Protein AF-A0A2H0ADN8-F1 (afdb_monomer)

Solvent-accessible surface area (backbone atoms only — not comparable to full-atom values): 6603 Å² total; per-residue (Å²): 113,69,74,58,54,54,52,49,52,52,52,46,52,52,47,48,56,50,44,48,58,49,56,77,67,50,58,94,84,40,89,57,51,55,58,45,34,45,51,48,12,53,48,26,43,78,70,64,42,49,71,57,14,41,59,24,14,53,57,21,32,73,34,91,97,30,36,68,64,9,46,53,47,38,25,48,52,26,48,77,69,67,34,47,67,62,20,43,55,47,43,52,50,54,63,71,37,84,88,53,55,73,84,54,40,60,58,42,52,54,52,50,53,54,45,57,60,59,66,69,57,131

Secondary structure (DSSP, 8-state):
-HHHHHHHHHHHHHHHHHHHHHHTTS-TT-TTHHHHHHHHHHHHHHHT-HHHHHHHHHHHHTSTTTHHHHHHHHHHHHHHTT-HHHHHHHHHHHHH-TTS-HHHHHHHHHHHHHHHHHHT--

pLDDT: mean 91.67, std 8.77, range [51.03, 98.56]

Structure (mmCIF, N/CA/C/O backbone):
data_AF-A0A2H0ADN8-F1
#
_entry.id   AF-A0A2H0ADN8-F1
#
loop_
_atom_site.group_PDB
_atom_site.id
_atom_site.type_symbol
_atom_site.label_atom_id
_atom_site.label_alt_id
_atom_site.label_comp_id
_atom_site.label_asym_id
_atom_site.label_entity_id
_atom_site.label_seq_id
_atom_site.pdbx_PDB_ins_code
_atom_site.Cartn_x
_atom_site.Cartn_y
_atom_site.Cartn_z
_atom_site.occupancy
_atom_site.B_iso_or_equiv
_atom_site.auth_seq_id
_atom_site.auth_comp_id
_atom_site.auth_asym_id
_atom_site.auth_atom_id
_atom_site.pdbx_PDB_model_num
ATOM 1 N N . GLU A 1 1 ? -14.730 23.800 -13.697 1.00 62.53 1 GLU A N 1
ATOM 2 C CA . GLU A 1 1 ? -14.535 22.531 -12.956 1.00 62.53 1 GLU A CA 1
ATOM 3 C C . GLU A 1 1 ? -14.329 21.290 -13.839 1.00 62.53 1 GLU A C 1
ATOM 5 O O . GLU A 1 1 ? -13.305 20.644 -13.669 1.00 62.53 1 GLU A O 1
ATOM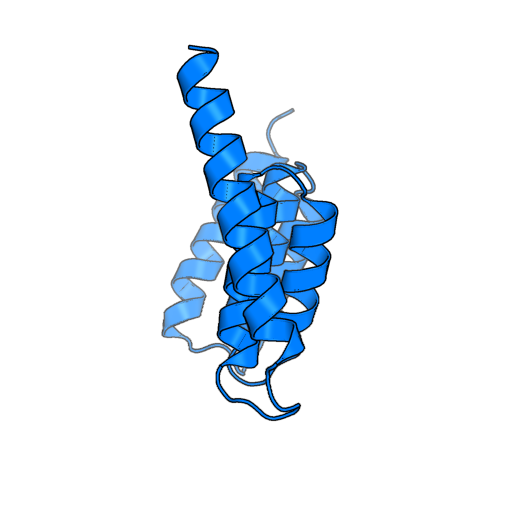 10 N N . ILE A 1 2 ? -15.184 20.974 -14.828 1.00 73.12 2 ILE A N 1
ATOM 11 C CA . ILE A 1 2 ? -15.052 19.745 -15.662 1.00 73.12 2 ILE A CA 1
ATOM 12 C C . ILE A 1 2 ? -13.692 19.635 -16.388 1.00 73.12 2 ILE A C 1
ATOM 14 O O . ILE A 1 2 ? -13.019 18.616 -16.292 1.00 73.12 2 ILE A O 1
ATOM 18 N N . ALA A 1 3 ? -13.204 20.717 -17.006 1.00 72.25 3 ALA A N 1
ATOM 19 C CA . ALA A 1 3 ? -11.929 20.706 -17.737 1.00 72.25 3 ALA A CA 1
ATOM 20 C C . ALA A 1 3 ? -10.686 20.400 -16.868 1.00 72.25 3 ALA A C 1
ATOM 22 O O . ALA A 1 3 ? -9.664 19.946 -17.386 1.00 72.25 3 ALA A O 1
ATOM 23 N N . HIS A 1 4 ? -10.741 20.663 -15.556 1.00 73.75 4 HIS A N 1
ATOM 24 C CA . HIS A 1 4 ? -9.650 20.321 -14.639 1.00 73.75 4 HIS A CA 1
ATOM 25 C C . HIS A 1 4 ? -9.668 18.835 -14.282 1.00 73.75 4 HIS A C 1
ATOM 27 O O . HIS A 1 4 ? -8.609 18.206 -14.302 1.00 73.75 4 HIS A O 1
ATOM 33 N N . ALA A 1 5 ? -10.857 18.281 -14.029 1.00 74.25 5 ALA A N 1
ATOM 34 C CA . ALA A 1 5 ? -11.051 16.858 -13.777 1.00 74.25 5 ALA A CA 1
ATOM 35 C C . ALA A 1 5 ? -10.653 16.015 -15.000 1.00 74.25 5 ALA A C 1
ATOM 37 O O . ALA A 1 5 ? -9.858 15.089 -14.861 1.00 74.25 5 ALA A O 1
ATOM 38 N N . ASP A 1 6 ? -11.080 16.405 -16.204 1.00 74.81 6 ASP A N 1
ATOM 39 C CA . ASP A 1 6 ? -10.717 15.712 -17.449 1.00 74.81 6 ASP A CA 1
ATOM 40 C C . ASP A 1 6 ? -9.204 15.733 -17.692 1.00 74.81 6 ASP A C 1
ATOM 42 O O . ASP A 1 6 ? -8.593 14.725 -18.047 1.00 74.81 6 ASP A O 1
ATOM 46 N N . ARG A 1 7 ? -8.554 16.879 -17.441 1.00 82.31 7 ARG A N 1
ATOM 47 C CA . ARG A 1 7 ? -7.095 17.000 -17.557 1.00 82.31 7 ARG A CA 1
ATOM 48 C C . ARG A 1 7 ? -6.375 16.118 -16.538 1.00 82.31 7 ARG A C 1
ATOM 50 O O . ARG A 1 7 ? -5.316 15.577 -16.851 1.00 82.31 7 ARG A O 1
ATOM 57 N N . GLN A 1 8 ? -6.892 16.019 -15.316 1.00 85.44 8 GLN A N 1
ATOM 58 C CA . GLN A 1 8 ? -6.308 15.165 -14.287 1.00 85.44 8 GLN A CA 1
ATOM 59 C C . GLN A 1 8 ? -6.473 13.691 -14.651 1.00 85.44 8 GLN A C 1
ATOM 61 O O . GLN A 1 8 ? -5.482 12.967 -14.631 1.00 85.44 8 GLN A O 1
ATOM 66 N N . ALA A 1 9 ? -7.669 13.276 -15.067 1.00 85.50 9 ALA A N 1
ATOM 67 C CA . ALA A 1 9 ? -7.935 11.923 -15.539 1.00 85.50 9 ALA A CA 1
ATOM 68 C C . ALA A 1 9 ? -6.997 11.538 -16.695 1.00 85.50 9 ALA A C 1
ATOM 70 O O . ALA A 1 9 ? -6.308 10.525 -16.607 1.00 85.50 9 ALA A O 1
ATOM 71 N N . ASN A 1 10 ? -6.852 12.409 -17.701 1.00 90.44 10 ASN A N 1
ATOM 72 C CA . ASN A 1 10 ? -5.946 12.175 -18.827 1.00 90.44 10 ASN A CA 1
ATOM 73 C C . ASN A 1 10 ? -4.482 12.002 -18.384 1.00 90.44 10 ASN A C 1
ATOM 75 O O . ASN A 1 10 ? -3.775 11.130 -18.879 1.00 90.44 10 ASN A O 1
ATOM 79 N N . LYS A 1 11 ? -4.016 12.799 -17.414 1.00 92.75 11 LYS A N 1
ATOM 80 C CA . LYS A 1 11 ? -2.657 12.654 -16.864 1.00 92.75 11 LYS A CA 1
ATOM 81 C C . LYS A 1 11 ? -2.462 11.332 -16.122 1.00 92.75 11 LYS A C 1
ATOM 83 O O . LYS A 1 11 ? -1.378 10.759 -16.193 1.00 92.75 11 LYS A O 1
ATOM 88 N N . LEU A 1 12 ? -3.483 10.859 -15.405 1.00 93.06 12 LEU A N 1
ATOM 89 C CA . LEU A 1 12 ? -3.435 9.562 -14.726 1.00 93.06 12 LEU A CA 1
ATOM 90 C C . LEU A 1 12 ? -3.391 8.418 -15.747 1.00 93.06 12 LEU A C 1
ATOM 92 O O . LEU A 1 12 ? -2.612 7.485 -15.573 1.00 93.06 12 LEU A O 1
ATOM 96 N N . ASP A 1 13 ? -4.151 8.514 -16.838 1.00 93.81 13 ASP A N 1
ATOM 97 C CA . ASP A 1 13 ? -4.123 7.531 -17.926 1.00 93.81 13 ASP A CA 1
ATOM 98 C C . ASP A 1 13 ? -2.765 7.471 -18.629 1.00 93.81 13 ASP A C 1
ATOM 100 O O . ASP A 1 13 ? -2.213 6.386 -18.836 1.00 93.81 13 ASP A O 1
ATOM 104 N N . GLU A 1 14 ? -2.178 8.628 -18.933 1.00 93.69 14 GLU A N 1
ATOM 105 C CA . GLU A 1 14 ? -0.828 8.714 -19.494 1.00 93.69 14 GLU A CA 1
ATOM 106 C C . GLU A 1 14 ? 0.224 8.125 -18.547 1.00 93.69 14 GLU A C 1
ATOM 108 O O . GLU A 1 14 ? 1.110 7.386 -18.990 1.00 93.69 14 GLU A O 1
ATOM 113 N N . ALA A 1 15 ? 0.114 8.403 -17.244 1.00 94.12 15 ALA A N 1
ATOM 114 C CA . ALA A 1 15 ? 1.004 7.846 -16.231 1.00 94.12 15 ALA A CA 1
ATOM 115 C C . ALA A 1 15 ? 0.882 6.317 -16.155 1.00 94.12 15 ALA A C 1
ATOM 117 O O . ALA A 1 15 ? 1.898 5.622 -16.217 1.00 94.12 15 ALA A O 1
ATOM 118 N N . LEU A 1 16 ? -0.340 5.776 -16.114 1.00 95.94 16 LEU A N 1
ATOM 119 C CA . LEU A 1 16 ? -0.583 4.330 -16.131 1.00 95.94 16 LEU A CA 1
ATOM 120 C C . LEU A 1 16 ? -0.002 3.673 -17.388 1.00 95.94 16 LEU A C 1
ATOM 122 O O . LEU A 1 16 ? 0.677 2.651 -17.287 1.00 95.94 16 LEU A O 1
ATOM 126 N N . ALA A 1 17 ? -0.200 4.276 -18.562 1.00 95.06 17 ALA A N 1
ATOM 127 C CA . ALA A 1 17 ? 0.369 3.779 -19.813 1.00 95.06 17 ALA A CA 1
ATOM 128 C C . ALA A 1 17 ? 1.907 3.865 -19.836 1.00 95.06 17 ALA A C 1
ATOM 130 O O . ALA A 1 17 ? 2.584 3.017 -20.425 1.00 95.06 17 ALA A O 1
ATOM 131 N N . GLY A 1 18 ? 2.488 4.895 -19.218 1.00 94.94 18 GLY A N 1
ATOM 132 C CA . GLY A 1 18 ? 3.930 5.032 -19.030 1.00 94.94 18 GLY A CA 1
ATOM 133 C C . GLY A 1 18 ? 4.494 3.924 -18.144 1.00 94.94 18 GLY A C 1
ATOM 134 O O . GLY A 1 18 ? 5.369 3.176 -18.580 1.00 94.94 18 GLY A O 1
ATOM 135 N N . TYR A 1 19 ? 3.958 3.780 -16.932 1.00 94.69 19 TYR A N 1
ATOM 136 C CA . TYR A 1 19 ? 4.409 2.778 -15.970 1.00 94.69 19 TYR A CA 1
ATOM 137 C C . TYR A 1 19 ? 4.169 1.347 -16.451 1.00 94.69 19 TYR A C 1
ATOM 139 O O . TYR A 1 19 ? 5.057 0.516 -16.287 1.00 94.69 19 TYR A O 1
ATOM 147 N N . GLY A 1 20 ? 3.040 1.065 -17.111 1.00 92.44 20 GLY A N 1
ATOM 148 C CA . GLY A 1 20 ? 2.765 -0.245 -17.709 1.00 92.44 20 GLY A CA 1
ATOM 149 C C . GLY A 1 20 ? 3.815 -0.631 -18.751 1.00 92.44 20 GLY A C 1
ATOM 150 O O . GLY A 1 20 ? 4.414 -1.696 -18.660 1.00 92.44 20 GLY A O 1
ATOM 151 N N . ARG A 1 21 ? 4.162 0.288 -19.663 1.00 93.88 21 ARG A N 1
ATOM 152 C CA . ARG A 1 21 ? 5.225 0.047 -20.657 1.00 93.88 21 ARG A CA 1
ATOM 153 C C . ARG A 1 21 ? 6.598 -0.177 -20.037 1.00 93.88 21 ARG A C 1
ATOM 155 O O . ARG A 1 21 ? 7.401 -0.896 -20.627 1.00 93.88 21 ARG A O 1
ATOM 162 N N . VAL A 1 22 ? 6.902 0.483 -18.918 1.00 92.75 22 VAL A N 1
ATOM 163 C CA . VAL A 1 22 ? 8.142 0.222 -18.176 1.00 92.75 22 VAL A CA 1
ATOM 164 C C . VAL A 1 22 ? 8.072 -1.172 -17.573 1.00 92.75 22 VAL A C 1
ATOM 166 O O . VAL A 1 22 ? 8.978 -1.959 -17.817 1.00 92.75 22 VAL A O 1
ATOM 169 N N . TYR A 1 23 ? 6.986 -1.485 -16.863 1.00 91.00 23 TYR A N 1
ATOM 170 C CA . TYR A 1 23 ? 6.761 -2.772 -16.211 1.00 91.00 23 TYR A CA 1
ATOM 171 C C . TYR A 1 23 ? 6.906 -3.950 -17.182 1.00 91.00 23 TYR A C 1
ATOM 173 O O . TYR A 1 23 ? 7.664 -4.871 -16.897 1.00 91.00 23 TYR A O 1
ATOM 181 N N . ASP A 1 24 ? 6.291 -3.869 -18.364 1.00 91.50 24 ASP A N 1
ATOM 182 C CA . ASP A 1 24 ? 6.347 -4.912 -19.400 1.00 91.50 24 ASP A CA 1
ATOM 183 C C . ASP A 1 24 ? 7.765 -5.168 -19.941 1.00 91.50 24 ASP A C 1
ATOM 185 O O . ASP A 1 24 ? 8.044 -6.225 -20.505 1.00 91.50 24 ASP A O 1
ATOM 189 N N . ARG A 1 25 ? 8.671 -4.193 -19.802 1.00 92.06 25 ARG A N 1
ATOM 190 C CA . ARG A 1 25 ? 10.069 -4.282 -20.255 1.00 92.06 25 ARG A CA 1
ATOM 191 C C . ARG A 1 25 ? 11.042 -4.579 -19.123 1.00 92.06 25 ARG A C 1
ATOM 193 O O . ARG A 1 25 ? 12.234 -4.741 -19.391 1.00 92.06 25 ARG A O 1
ATOM 200 N N . LEU A 1 26 ? 10.581 -4.599 -17.872 1.00 90.69 26 LEU A N 1
ATOM 201 C CA . LEU A 1 26 ? 11.453 -4.912 -16.752 1.00 90.69 26 LEU A CA 1
ATOM 202 C C . LEU A 1 26 ? 11.880 -6.375 -16.831 1.00 90.69 26 LEU A C 1
ATOM 204 O O . LEU A 1 26 ? 11.073 -7.282 -17.022 1.00 90.69 26 LEU A O 1
ATOM 208 N N . ALA A 1 27 ? 13.174 -6.604 -16.624 1.00 87.38 27 ALA A N 1
ATOM 209 C CA . ALA A 1 27 ? 13.651 -7.937 -16.308 1.00 87.38 27 ALA A CA 1
ATOM 210 C C . ALA A 1 27 ? 12.978 -8.428 -15.016 1.00 87.38 27 ALA A C 1
ATOM 212 O O . ALA A 1 27 ? 12.703 -7.631 -14.115 1.00 87.38 27 ALA A O 1
ATOM 213 N N . LYS A 1 28 ? 12.760 -9.744 -14.920 1.00 77.75 28 LYS A N 1
ATOM 214 C CA . LYS A 1 28 ? 12.061 -10.394 -13.800 1.00 77.75 28 LYS A CA 1
ATOM 215 C C . LYS A 1 28 ? 12.602 -9.983 -12.422 1.00 77.75 28 LYS A C 1
ATOM 217 O O . LYS A 1 28 ? 11.815 -9.758 -11.5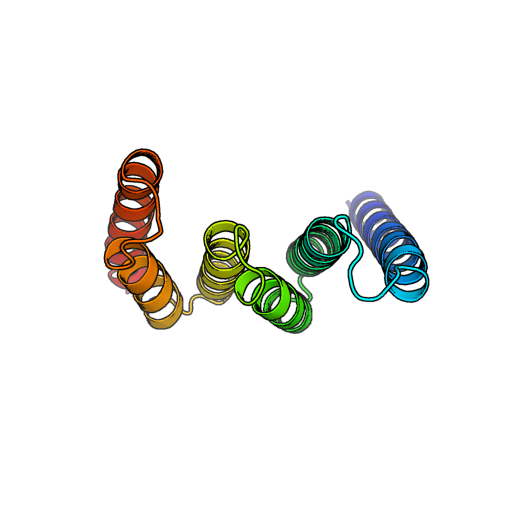12 1.00 77.75 28 LYS A O 1
ATOM 222 N N . ASP A 1 29 ? 13.917 -9.8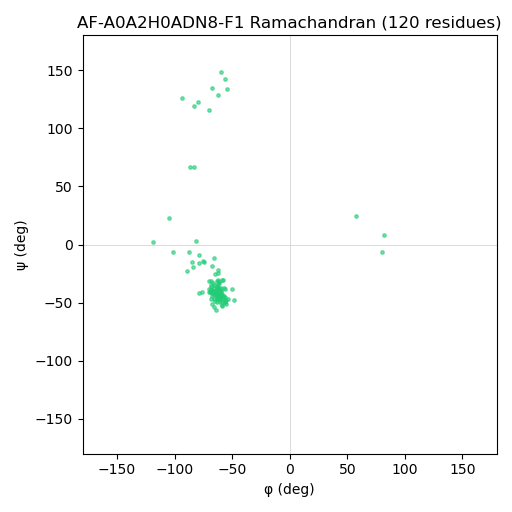13 -12.315 1.00 83.00 29 ASP A N 1
ATOM 223 C CA . ASP A 1 29 ? 14.611 -9.485 -11.064 1.00 83.00 29 ASP A CA 1
ATOM 224 C C . ASP A 1 29 ? 15.063 -8.017 -11.015 1.00 83.00 29 ASP A C 1
ATOM 226 O O . ASP A 1 29 ? 16.019 -7.659 -10.326 1.00 83.00 29 ASP A O 1
ATOM 230 N N . SER A 1 30 ? 14.418 -7.143 -11.796 1.00 89.69 30 SER A N 1
ATOM 231 C CA . SER A 1 30 ? 14.776 -5.730 -11.808 1.00 89.69 30 SER A CA 1
ATOM 232 C C . SER A 1 30 ? 14.543 -5.102 -10.429 1.00 89.69 30 SER A C 1
ATOM 234 O O . SER A 1 30 ? 13.418 -5.149 -9.923 1.00 89.69 30 SER A O 1
ATOM 236 N N . PRO A 1 31 ? 15.538 -4.395 -9.860 1.00 88.31 31 PRO A N 1
ATOM 237 C CA . PRO A 1 31 ? 15.361 -3.675 -8.599 1.00 88.31 31 PRO A CA 1
ATOM 238 C C . PRO A 1 31 ? 14.360 -2.514 -8.714 1.00 88.31 31 PRO A C 1
ATOM 240 O O . PRO A 1 31 ? 13.941 -1.959 -7.703 1.00 88.31 31 PRO A O 1
ATOM 243 N N . LEU A 1 32 ? 13.954 -2.140 -9.935 1.00 90.62 32 LEU A N 1
ATOM 244 C CA . LEU A 1 32 ? 12.935 -1.119 -10.180 1.00 90.62 32 LEU A CA 1
ATOM 245 C C . LEU A 1 32 ? 11.507 -1.673 -10.126 1.00 90.62 32 LEU A C 1
ATOM 247 O O . LEU A 1 32 ? 10.565 -0.887 -10.024 1.00 90.62 32 LEU A O 1
ATOM 251 N N . ALA A 1 33 ? 11.325 -2.996 -10.181 1.00 92.06 33 ALA A N 1
ATOM 252 C CA . ALA A 1 33 ? 9.999 -3.609 -10.196 1.00 92.06 33 ALA A CA 1
ATOM 253 C C . ALA A 1 33 ? 9.118 -3.197 -8.999 1.00 92.06 33 ALA A C 1
ATOM 255 O O . ALA A 1 33 ? 7.977 -2.799 -9.249 1.00 92.06 3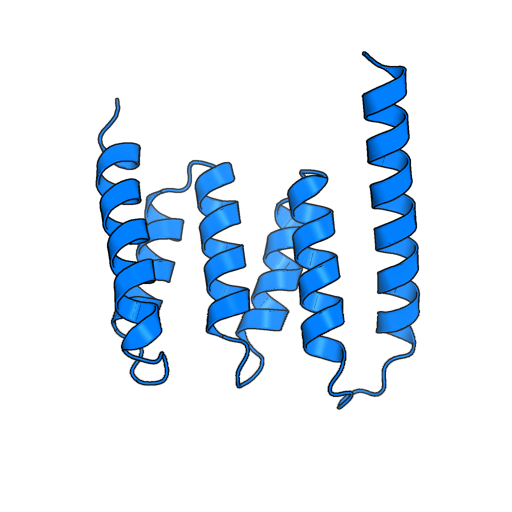3 ALA A O 1
ATOM 256 N N . PRO A 1 34 ? 9.607 -3.175 -7.739 1.00 93.62 34 PRO A N 1
ATOM 257 C CA . PRO A 1 34 ? 8.802 -2.716 -6.607 1.00 93.62 34 PRO A CA 1
ATOM 258 C C . PRO A 1 34 ? 8.339 -1.260 -6.754 1.00 93.62 34 PRO A C 1
ATOM 260 O O . PRO A 1 34 ? 7.194 -0.942 -6.442 1.00 93.62 34 PRO A O 1
ATOM 263 N 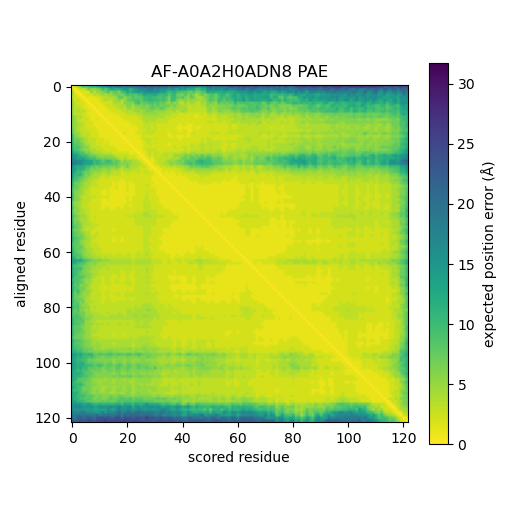N . LEU A 1 35 ? 9.201 -0.378 -7.275 1.00 94.25 35 LEU A N 1
ATOM 264 C CA . LEU A 1 35 ? 8.894 1.047 -7.443 1.00 94.25 35 LEU A CA 1
ATOM 265 C C . LEU A 1 35 ? 7.841 1.277 -8.530 1.00 94.25 35 LEU A C 1
ATOM 267 O O . LEU A 1 35 ? 6.931 2.083 -8.350 1.00 94.25 35 LEU A O 1
ATOM 271 N N . VAL A 1 36 ? 7.937 0.549 -9.645 1.00 96.12 36 VAL A N 1
ATOM 272 C CA . VAL A 1 36 ? 6.954 0.642 -10.732 1.00 96.12 36 VAL A CA 1
ATOM 273 C C . VAL A 1 36 ? 5.604 0.071 -10.296 1.00 96.12 36 VAL A C 1
ATOM 275 O O . VAL A 1 36 ? 4.572 0.679 -10.569 1.00 96.12 36 VAL A O 1
ATOM 278 N N . LEU A 1 37 ? 5.597 -1.047 -9.564 1.00 96.81 37 LEU A N 1
ATOM 279 C CA . LEU A 1 37 ? 4.378 -1.604 -8.972 1.00 96.81 37 LEU A CA 1
ATOM 280 C C . LEU A 1 37 ? 3.731 -0.628 -7.982 1.00 96.81 37 LEU A C 1
ATOM 282 O O . LEU A 1 37 ? 2.518 -0.428 -8.030 1.00 96.81 37 LEU A O 1
ATOM 286 N N . LEU A 1 38 ? 4.529 0.022 -7.130 1.00 97.38 38 LEU A N 1
ATOM 287 C CA . LEU A 1 38 ? 4.039 1.027 -6.189 1.00 97.38 38 LEU A CA 1
ATOM 288 C C . LEU A 1 38 ? 3.412 2.224 -6.917 1.00 97.38 38 LEU A C 1
ATOM 290 O O . LEU A 1 38 ? 2.314 2.647 -6.555 1.00 97.38 38 LEU A O 1
ATOM 294 N N . ALA A 1 39 ? 4.070 2.728 -7.965 1.00 97.00 39 ALA A N 1
ATOM 295 C CA . ALA A 1 39 ? 3.565 3.835 -8.773 1.00 97.00 39 ALA A CA 1
ATOM 296 C C . ALA A 1 39 ? 2.258 3.474 -9.497 1.00 97.00 39 ALA A C 1
ATOM 298 O O . ALA A 1 39 ? 1.326 4.279 -9.530 1.00 97.00 39 ALA A O 1
ATOM 299 N N . LEU A 1 40 ? 2.148 2.250 -10.025 1.00 97.75 40 LEU A N 1
ATOM 300 C CA . LEU A 1 40 ? 0.902 1.733 -10.598 1.00 97.75 40 LEU A CA 1
ATOM 301 C C . LEU A 1 40 ? -0.212 1.662 -9.547 1.00 97.75 40 LEU A C 1
ATOM 303 O O . LEU A 1 40 ? -1.322 2.115 -9.823 1.00 97.75 40 LEU A O 1
ATOM 307 N N . GLY A 1 41 ? 0.075 1.159 -8.343 1.00 97.69 41 GLY A N 1
ATOM 308 C CA . GLY A 1 41 ? -0.887 1.121 -7.238 1.00 97.69 41 GLY A CA 1
ATOM 309 C C . GLY A 1 41 ? -1.393 2.512 -6.854 1.00 97.69 41 GLY A C 1
ATOM 310 O O . GLY A 1 41 ? -2.595 2.752 -6.885 1.00 97.69 41 GLY A O 1
ATOM 311 N N . GLN A 1 42 ? -0.479 3.455 -6.604 1.00 97.56 42 GLN A N 1
ATOM 312 C CA . GLN A 1 42 ? -0.806 4.844 -6.245 1.00 97.56 42 GLN A CA 1
ATOM 313 C C . GLN A 1 42 ? -1.590 5.569 -7.340 1.00 97.56 42 GLN A C 1
ATOM 315 O O . GLN A 1 42 ? -2.528 6.306 -7.054 1.00 97.56 42 GLN A O 1
ATOM 320 N N . THR A 1 43 ? -1.231 5.357 -8.606 1.00 97.44 43 THR A N 1
ATOM 321 C CA . THR A 1 43 ? -1.930 6.011 -9.718 1.00 97.44 43 THR A CA 1
ATOM 322 C C . THR A 1 43 ? -3.355 5.471 -9.862 1.00 97.44 43 THR A C 1
ATOM 324 O O . THR A 1 43 ? -4.273 6.249 -10.114 1.00 97.44 43 THR A O 1
ATOM 327 N N . ASN A 1 44 ? -3.564 4.161 -9.670 1.00 97.44 44 ASN A N 1
ATOM 328 C CA . ASN A 1 44 ? -4.908 3.575 -9.661 1.00 97.44 44 ASN A CA 1
ATOM 329 C C . ASN A 1 44 ? -5.724 4.032 -8.445 1.00 97.44 44 ASN A C 1
ATOM 331 O O . ASN A 1 44 ? -6.899 4.343 -8.610 1.00 97.44 44 ASN A O 1
ATOM 335 N N . GLU A 1 45 ? -5.104 4.149 -7.267 1.00 96.75 45 GLU A N 1
ATOM 336 C CA . GLU A 1 45 ? -5.745 4.686 -6.058 1.00 96.75 45 GLU A CA 1
ATOM 337 C C . GLU A 1 45 ? -6.252 6.115 -6.297 1.00 96.75 45 GLU A C 1
ATOM 339 O O . GLU A 1 45 ? -7.444 6.374 -6.175 1.00 96.75 45 GLU A O 1
ATOM 344 N N . VAL A 1 46 ? -5.391 7.019 -6.779 1.00 95.50 46 VAL A N 1
ATOM 345 C CA . VAL A 1 46 ? -5.770 8.412 -7.090 1.00 95.50 46 VAL A CA 1
ATOM 346 C C . VAL A 1 46 ? -6.838 8.494 -8.186 1.00 95.50 46 VAL A C 1
ATOM 348 O O . VAL A 1 46 ? -7.658 9.412 -8.192 1.00 95.50 46 VAL A O 1
ATOM 351 N N . LYS A 1 47 ? -6.849 7.537 -9.119 1.00 94.62 47 LYS A N 1
ATOM 352 C CA . LYS A 1 47 ? -7.878 7.430 -10.160 1.00 94.62 47 LYS A CA 1
ATOM 353 C C . LYS A 1 47 ? -9.221 6.904 -9.622 1.00 94.62 47 LYS A C 1
ATOM 355 O O . LYS A 1 47 ? -10.230 7.019 -10.312 1.00 94.62 47 LYS A O 1
ATOM 360 N N . GLY A 1 48 ? -9.244 6.328 -8.420 1.00 94.69 48 GLY A N 1
ATOM 361 C CA . GLY A 1 48 ? -10.405 5.653 -7.839 1.00 94.69 48 GLY A CA 1
ATOM 362 C C . GLY A 1 48 ? -10.593 4.208 -8.316 1.00 94.69 48 GLY A C 1
ATOM 363 O O . GLY A 1 48 ? -11.602 3.584 -7.998 1.00 94.69 48 GLY A O 1
ATOM 364 N N . ASP A 1 49 ? -9.632 3.645 -9.055 1.00 96.69 49 ASP A N 1
ATOM 365 C CA . ASP A 1 49 ? -9.622 2.230 -9.453 1.00 96.69 49 ASP A CA 1
ATOM 366 C C . ASP A 1 49 ? -9.040 1.379 -8.311 1.00 96.69 49 ASP A C 1
ATOM 368 O O . ASP A 1 49 ? -7.932 0.836 -8.373 1.00 96.69 49 ASP A O 1
ATOM 372 N N . LEU A 1 50 ? -9.788 1.340 -7.206 1.00 97.12 50 LEU A N 1
ATOM 373 C CA . LEU A 1 50 ? -9.332 0.787 -5.932 1.00 97.12 50 LEU A CA 1
ATOM 374 C C . LEU A 1 50 ? -9.019 -0.715 -6.013 1.00 97.12 50 LEU A C 1
ATOM 376 O O . LEU A 1 50 ? -8.096 -1.180 -5.352 1.00 97.12 50 LEU A O 1
ATOM 380 N N . ASP A 1 51 ? -9.715 -1.474 -6.863 1.00 98.00 51 ASP A N 1
ATOM 381 C CA . ASP A 1 51 ? -9.442 -2.908 -7.047 1.00 98.00 51 ASP A CA 1
ATOM 382 C C . ASP A 1 51 ? -8.078 -3.155 -7.705 1.00 98.00 51 ASP A C 1
ATOM 384 O O . ASP A 1 51 ? -7.319 -4.042 -7.289 1.00 98.00 51 ASP A O 1
ATOM 388 N N . LYS A 1 52 ? -7.709 -2.337 -8.699 1.00 97.12 52 LYS A N 1
ATOM 389 C CA . LYS A 1 52 ? -6.361 -2.402 -9.274 1.00 97.12 52 LYS A CA 1
ATOM 390 C C . LYS A 1 52 ? -5.313 -1.896 -8.300 1.00 97.12 52 LYS A C 1
ATOM 392 O O . LYS A 1 52 ? -4.234 -2.484 -8.238 1.00 97.12 52 LYS A O 1
ATOM 397 N N . ALA A 1 53 ? -5.616 -0.851 -7.530 1.00 98.31 53 ALA A N 1
ATOM 398 C CA . ALA A 1 53 ? -4.714 -0.360 -6.493 1.00 98.31 53 ALA A CA 1
ATOM 399 C C . ALA A 1 53 ? -4.365 -1.472 -5.490 1.00 98.31 53 ALA A C 1
ATOM 401 O O . ALA A 1 53 ? -3.180 -1.737 -5.277 1.00 98.31 53 ALA A O 1
ATOM 402 N N . LEU A 1 54 ? -5.374 -2.188 -4.975 1.00 98.31 54 LEU A N 1
ATOM 403 C CA . LEU A 1 54 ? -5.184 -3.354 -4.104 1.00 98.31 54 LEU A CA 1
ATOM 404 C C . LEU A 1 54 ? -4.288 -4.405 -4.767 1.00 98.31 54 LEU A C 1
ATOM 406 O O . LEU A 1 54 ? -3.259 -4.773 -4.207 1.00 98.31 54 LEU A O 1
ATOM 410 N N . SER A 1 55 ? -4.606 -4.799 -6.003 1.00 98.19 55 SER A N 1
ATOM 411 C CA . SER A 1 55 ? -3.839 -5.813 -6.743 1.00 98.19 55 SER A CA 1
ATOM 412 C C . SER A 1 55 ? -2.353 -5.451 -6.899 1.00 98.19 55 SER A C 1
ATOM 414 O O . SER A 1 55 ? -1.477 -6.316 -6.856 1.00 98.19 55 SER A O 1
ATOM 416 N N . PHE A 1 56 ? -2.034 -4.171 -7.114 1.00 98.25 56 PHE A N 1
ATOM 417 C CA . PHE A 1 56 ? -0.644 -3.720 -7.203 1.00 98.25 56 PHE A CA 1
ATOM 418 C C . PHE A 1 56 ? 0.028 -3.642 -5.833 1.00 98.25 56 PHE A C 1
ATOM 420 O O . PHE A 1 56 ? 1.180 -4.059 -5.703 1.00 98.25 56 PHE A O 1
ATOM 427 N N . TYR A 1 57 ? -0.672 -3.166 -4.805 1.00 98.56 57 TYR A N 1
ATOM 428 C CA . TYR A 1 57 ? -0.131 -3.109 -3.451 1.00 98.56 57 TYR A CA 1
ATOM 429 C C . TYR A 1 57 ? 0.116 -4.490 -2.841 1.00 98.56 57 TYR A C 1
ATOM 431 O O . TYR A 1 57 ? 1.111 -4.650 -2.138 1.00 98.56 57 TYR A O 1
ATOM 439 N N . GLU A 1 58 ? -0.693 -5.500 -3.163 1.00 98.25 58 GLU A N 1
ATOM 440 C CA . GLU A 1 58 ? -0.437 -6.899 -2.791 1.00 98.25 58 GLU A CA 1
ATOM 441 C C . GLU A 1 58 ? 0.890 -7.392 -3.372 1.00 98.25 58 GLU A C 1
ATOM 443 O O . GLU A 1 58 ? 1.720 -7.961 -2.660 1.00 98.25 58 GLU A O 1
ATOM 448 N N . LYS A 1 59 ? 1.141 -7.099 -4.655 1.00 97.00 59 LYS A N 1
ATOM 449 C CA . LYS A 1 59 ? 2.420 -7.428 -5.295 1.00 97.00 59 LYS A CA 1
ATOM 450 C C . LYS A 1 59 ? 3.577 -6.724 -4.595 1.00 97.00 59 LYS A C 1
ATOM 452 O O . LYS A 1 59 ? 4.570 -7.378 -4.305 1.00 97.00 59 LYS A O 1
ATOM 457 N N . VAL A 1 60 ? 3.448 -5.435 -4.267 1.00 97.19 60 VAL A N 1
ATOM 458 C CA . VAL A 1 60 ? 4.483 -4.703 -3.511 1.00 97.19 60 VAL A CA 1
ATOM 459 C C . VAL A 1 60 ? 4.702 -5.322 -2.129 1.00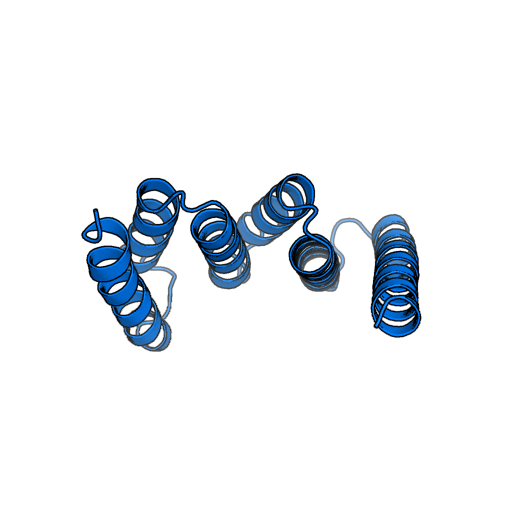 97.19 60 VAL A C 1
ATOM 461 O O . VAL A 1 60 ? 5.844 -5.508 -1.720 1.00 97.19 60 VAL A O 1
ATOM 464 N N . ALA A 1 61 ? 3.628 -5.686 -1.427 1.00 96.62 61 ALA A N 1
ATOM 465 C CA . ALA A 1 61 ? 3.689 -6.253 -0.083 1.00 96.62 61 ALA A CA 1
ATOM 466 C C . ALA A 1 61 ? 4.375 -7.627 -0.037 1.00 96.62 61 ALA A C 1
ATOM 468 O O . ALA A 1 61 ? 4.912 -8.000 1.001 1.00 96.62 61 ALA A O 1
ATOM 469 N N . SER A 1 62 ? 4.358 -8.371 -1.148 1.00 95.06 62 SER A N 1
ATOM 470 C CA . SER A 1 62 ? 5.050 -9.659 -1.281 1.00 95.06 62 SER A CA 1
ATOM 471 C C . SER A 1 62 ? 6.560 -9.547 -1.530 1.00 95.06 62 SER A C 1
ATOM 473 O O . SER A 1 62 ? 7.255 -10.563 -1.512 1.00 95.06 62 SER A O 1
ATOM 475 N N . LEU A 1 63 ? 7.081 -8.339 -1.782 1.00 92.69 63 LEU A N 1
ATOM 476 C CA . LEU A 1 63 ? 8.489 -8.124 -2.112 1.00 92.69 63 LEU A CA 1
ATOM 477 C C . LEU A 1 63 ? 9.296 -7.804 -0.840 1.00 92.69 63 LEU A C 1
ATOM 479 O O . LEU A 1 63 ? 8.955 -6.850 -0.130 1.00 92.69 63 LEU A O 1
ATOM 483 N N . PRO A 1 64 ? 10.39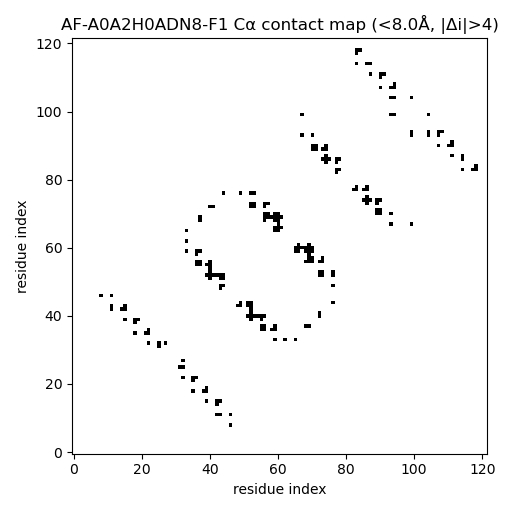0 -8.542 -0.557 1.00 89.94 64 PRO A N 1
ATOM 484 C CA . PRO A 1 64 ? 11.245 -8.276 0.598 1.00 89.94 64 PRO A CA 1
ATOM 485 C C . PRO A 1 64 ? 11.738 -6.826 0.631 1.00 89.94 64 PRO A C 1
ATOM 487 O O . PRO A 1 64 ? 12.172 -6.285 -0.385 1.00 89.94 64 PRO A O 1
ATOM 490 N N . GLY A 1 65 ? 11.656 -6.188 1.800 1.00 90.88 65 GLY A N 1
ATOM 491 C CA . GLY A 1 65 ? 12.007 -4.774 1.982 1.00 90.88 65 GLY A CA 1
ATOM 492 C C . GLY A 1 65 ? 10.924 -3.773 1.555 1.00 90.88 65 GLY A C 1
ATOM 493 O O . GLY A 1 65 ? 11.067 -2.584 1.824 1.00 90.88 65 GLY A O 1
ATOM 494 N N . PHE A 1 66 ? 9.821 -4.228 0.947 1.00 94.06 66 PHE A N 1
ATOM 495 C CA . PHE A 1 66 ? 8.694 -3.379 0.533 1.00 94.06 66 PHE A CA 1
ATOM 496 C C . PHE A 1 66 ? 7.369 -3.746 1.215 1.00 94.06 66 PHE A C 1
ATOM 498 O O . PHE A 1 66 ? 6.356 -3.081 0.981 1.00 94.06 66 PHE A O 1
ATOM 505 N N . THR A 1 67 ? 7.375 -4.734 2.117 1.00 94.19 67 THR A N 1
ATOM 506 C CA . THR A 1 67 ? 6.208 -5.190 2.889 1.00 94.19 67 THR A CA 1
ATOM 507 C C . THR A 1 67 ? 5.443 -4.035 3.534 1.00 94.19 67 THR A C 1
ATOM 509 O O . THR A 1 67 ? 4.223 -3.949 3.385 1.00 94.19 67 THR A O 1
ATOM 512 N N . LEU A 1 68 ? 6.149 -3.111 4.200 1.00 95.31 68 LEU A N 1
ATOM 513 C CA . LEU A 1 68 ? 5.535 -1.947 4.842 1.00 95.31 68 LEU A CA 1
ATOM 514 C C . LEU A 1 68 ? 4.825 -1.045 3.822 1.00 95.31 68 LEU A C 1
ATOM 516 O O . LEU A 1 68 ? 3.670 -0.673 4.019 1.00 95.31 68 LEU A O 1
ATOM 520 N N . LEU A 1 69 ? 5.480 -0.727 2.703 1.00 96.00 69 LEU A N 1
ATOM 521 C CA . LEU A 1 69 ? 4.921 0.142 1.661 1.00 96.00 69 LEU A CA 1
ATOM 522 C C . LEU A 1 69 ? 3.685 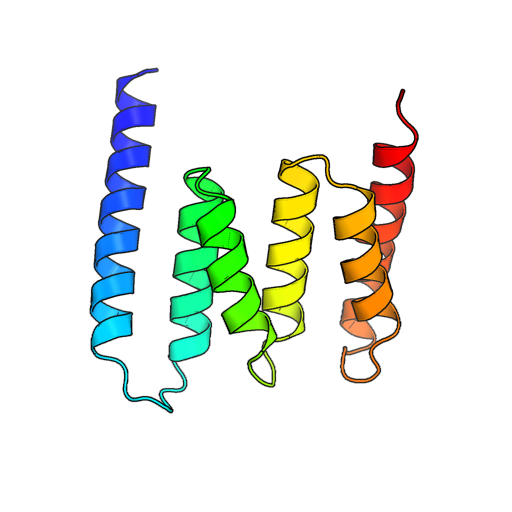-0.480 1.001 1.00 96.00 69 LEU A C 1
ATOM 524 O O . LEU A 1 69 ? 2.678 0.201 0.814 1.00 96.00 69 LEU A O 1
ATOM 528 N N . GLY A 1 70 ? 3.734 -1.776 0.692 1.00 97.62 70 GLY A N 1
ATOM 529 C CA . GLY A 1 70 ? 2.599 -2.488 0.111 1.00 97.62 70 GLY A CA 1
ATOM 530 C C . GLY A 1 70 ? 1.420 -2.582 1.079 1.00 97.62 70 GLY A C 1
ATOM 531 O O . GLY A 1 70 ? 0.322 -2.132 0.760 1.00 97.62 70 GLY A O 1
ATOM 532 N N . LYS A 1 71 ? 1.644 -3.086 2.301 1.00 97.88 71 LYS A N 1
ATOM 533 C CA . LYS A 1 71 ? 0.577 -3.251 3.304 1.00 97.88 71 LYS A CA 1
ATOM 534 C C . LYS A 1 71 ? -0.059 -1.917 3.707 1.00 97.88 71 LYS A C 1
ATOM 536 O O . LYS A 1 71 ? -1.271 -1.846 3.873 1.00 97.88 71 LYS A O 1
ATOM 541 N N . THR A 1 72 ? 0.715 -0.838 3.816 1.00 97.00 72 THR A N 1
ATOM 542 C CA . THR A 1 72 ? 0.148 0.491 4.117 1.00 97.00 72 THR A CA 1
ATOM 543 C C . THR A 1 72 ? -0.668 1.065 2.959 1.00 97.00 72 THR A C 1
ATOM 545 O O . THR A 1 72 ? -1.653 1.761 3.204 1.00 97.00 72 THR A O 1
ATOM 548 N N . GLY A 1 73 ? -0.310 0.748 1.709 1.00 97.62 73 GLY A N 1
ATOM 549 C CA . GLY A 1 73 ? -1.158 0.996 0.541 1.00 97.62 73 GLY A CA 1
ATOM 550 C C . GLY A 1 73 ? -2.491 0.251 0.629 1.00 97.62 73 GLY A C 1
ATOM 551 O O . GLY A 1 73 ? -3.540 0.879 0.527 1.00 97.62 73 GLY A O 1
ATOM 552 N N . LEU A 1 74 ? -2.465 -1.054 0.927 1.00 98.44 74 LEU A N 1
ATOM 553 C CA . LEU A 1 74 ? -3.682 -1.859 1.121 1.00 98.44 74 LEU A CA 1
ATOM 554 C C . LEU A 1 74 ? -4.584 -1.277 2.211 1.00 98.44 74 LEU A C 1
ATOM 556 O O . LEU A 1 74 ? -5.773 -1.059 1.991 1.00 98.44 74 LEU A O 1
ATOM 560 N N . ALA A 1 75 ? -4.013 -0.973 3.377 1.00 97.56 75 ALA A N 1
ATOM 561 C CA . ALA A 1 75 ? -4.770 -0.418 4.490 1.00 97.56 75 ALA A CA 1
ATOM 562 C C . ALA A 1 75 ? -5.406 0.938 4.146 1.00 97.56 75 ALA A C 1
ATOM 564 O O . ALA A 1 75 ? -6.531 1.201 4.564 1.00 97.56 75 ALA A O 1
ATOM 565 N N . ARG A 1 76 ? -4.721 1.794 3.374 1.00 96.50 76 ARG A N 1
ATOM 566 C CA . ARG A 1 76 ? -5.279 3.077 2.923 1.00 96.50 76 ARG A CA 1
ATOM 567 C C . ARG A 1 76 ? -6.457 2.881 1.972 1.00 96.50 76 ARG A C 1
ATOM 569 O O . ARG A 1 76 ? -7.493 3.494 2.194 1.00 96.50 76 ARG A O 1
ATOM 576 N N . VAL A 1 77 ? -6.355 1.961 1.014 1.00 97.81 77 VAL A N 1
ATOM 577 C CA . VAL A 1 77 ? -7.479 1.646 0.120 1.00 97.81 77 VAL A CA 1
ATOM 578 C C . VAL A 1 77 ? -8.676 1.085 0.897 1.00 97.81 77 VAL A C 1
ATOM 580 O O . VAL A 1 77 ? -9.815 1.468 0.637 1.00 97.81 77 VAL A O 1
ATOM 583 N N . HIS A 1 78 ? -8.449 0.233 1.902 1.00 96.81 78 HIS A N 1
ATOM 584 C CA . HIS A 1 78 ? -9.526 -0.231 2.783 1.00 96.81 78 HIS A CA 1
ATOM 585 C C . HIS A 1 78 ? -10.166 0.919 3.577 1.00 96.81 78 HIS A C 1
ATOM 587 O O . HIS A 1 78 ? -11.387 0.972 3.697 1.00 96.81 78 HIS A O 1
ATOM 593 N N . VAL A 1 79 ? -9.382 1.892 4.049 1.00 94.94 79 VAL A N 1
ATOM 594 C CA . VAL A 1 79 ? -9.922 3.118 4.665 1.00 94.94 79 VAL A CA 1
ATOM 595 C C . VAL A 1 79 ? -10.797 3.904 3.693 1.00 94.94 79 VAL A C 1
ATOM 597 O O . VAL A 1 79 ? -11.897 4.307 4.065 1.00 94.94 79 VAL A O 1
ATOM 600 N N . GLU A 1 80 ? -10.350 4.097 2.453 1.00 95.06 80 GLU A N 1
ATOM 601 C CA . GLU A 1 80 ? -11.134 4.793 1.424 1.00 95.06 80 GLU A CA 1
ATOM 602 C C . GLU A 1 80 ? -12.452 4.072 1.114 1.00 95.06 80 GLU A C 1
ATOM 604 O O . GLU A 1 80 ? -13.473 4.714 0.870 1.00 95.06 80 GLU A O 1
ATOM 609 N N . ARG A 1 81 ? -12.460 2.739 1.213 1.00 94.75 81 ARG A N 1
ATOM 610 C CA . ARG A 1 81 ? -13.658 1.895 1.092 1.00 94.75 81 ARG A CA 1
ATOM 611 C C . ARG A 1 81 ? -14.498 1.801 2.367 1.00 94.75 81 ARG A C 1
ATOM 613 O O . ARG A 1 81 ? -15.473 1.055 2.379 1.00 94.75 81 ARG A O 1
ATOM 620 N N . GLN A 1 82 ? -14.135 2.517 3.434 1.00 94.19 82 GLN A N 1
ATOM 621 C CA . GLN A 1 82 ? -14.769 2.431 4.759 1.00 94.19 82 GLN A CA 1
ATOM 622 C C . GLN A 1 82 ? -14.744 1.009 5.360 1.00 94.19 82 GLN A C 1
ATOM 624 O O . GLN A 1 82 ? -15.548 0.653 6.220 1.00 94.19 82 GLN A O 1
ATOM 629 N N . GLN A 1 83 ? -13.788 0.194 4.921 1.00 94.88 83 GLN A N 1
ATOM 630 C CA . GLN A 1 83 ? -13.502 -1.160 5.391 1.00 94.88 83 GLN A CA 1
ATOM 631 C C . GLN A 1 83 ? -12.554 -1.083 6.594 1.00 94.88 83 GLN A C 1
ATOM 633 O O . GLN A 1 83 ? -11.367 -1.417 6.533 1.00 94.88 83 GLN A O 1
ATOM 638 N N . TRP A 1 84 ? -13.067 -0.531 7.697 1.00 94.19 84 TRP A N 1
ATOM 639 C CA . TRP A 1 84 ? -12.269 -0.198 8.881 1.00 94.19 84 TRP A CA 1
ATOM 640 C C . TRP A 1 84 ? -11.644 -1.427 9.545 1.00 94.19 84 TRP A C 1
ATOM 642 O O . TRP A 1 84 ? -10.519 -1.348 10.041 1.00 94.19 84 TRP A O 1
ATOM 652 N N . ALA A 1 85 ? -12.359 -2.555 9.551 1.00 93.69 85 ALA A N 1
ATOM 653 C CA . ALA A 1 85 ? -11.893 -3.795 10.165 1.00 93.69 85 ALA A CA 1
ATOM 654 C C . ALA A 1 85 ? -10.695 -4.375 9.399 1.00 93.69 85 ALA A C 1
ATOM 656 O O . ALA A 1 85 ? -9.690 -4.744 10.004 1.00 93.69 85 ALA A O 1
ATOM 657 N N . GLU A 1 86 ? -10.770 -4.381 8.070 1.00 94.75 86 GLU A N 1
ATOM 658 C CA . GLU A 1 86 ? -9.714 -4.848 7.178 1.00 94.75 86 GLU A CA 1
ATOM 659 C C . GLU A 1 86 ? -8.474 -3.953 7.275 1.00 94.75 86 GLU A C 1
ATOM 661 O O . GLU A 1 86 ? -7.362 -4.448 7.472 1.00 94.75 86 GLU A O 1
ATOM 666 N N . ALA A 1 87 ? -8.658 -2.628 7.236 1.00 96.50 87 ALA A N 1
ATOM 667 C CA . ALA A 1 87 ? -7.562 -1.680 7.425 1.00 96.50 87 ALA A CA 1
ATOM 668 C C . ALA A 1 87 ? -6.870 -1.875 8.783 1.00 96.50 87 ALA A C 1
ATOM 670 O O . ALA A 1 87 ? -5.639 -1.874 8.869 1.00 96.50 87 ALA A O 1
ATOM 671 N N . ARG A 1 88 ? -7.657 -2.075 9.847 1.00 95.75 88 ARG A N 1
ATOM 672 C CA . ARG A 1 88 ? -7.144 -2.297 11.200 1.00 95.75 88 ARG A CA 1
ATOM 673 C C . ARG A 1 88 ? -6.327 -3.579 11.286 1.00 95.75 88 ARG A C 1
ATOM 675 O O . ARG A 1 88 ? -5.201 -3.522 11.772 1.00 95.75 88 ARG A O 1
ATOM 682 N N . ALA A 1 89 ? -6.851 -4.693 10.777 1.00 96.69 89 ALA A N 1
ATOM 683 C CA . ALA A 1 89 ? -6.159 -5.978 10.798 1.00 96.69 89 ALA A CA 1
ATOM 684 C C . ALA A 1 89 ? -4.780 -5.896 10.120 1.00 96.69 89 ALA A C 1
ATOM 686 O O . ALA A 1 89 ? -3.801 -6.456 10.614 1.00 96.69 89 ALA A O 1
ATOM 687 N N . ILE A 1 90 ? -4.675 -5.137 9.024 1.00 97.69 90 ILE A N 1
ATOM 688 C CA . ILE A 1 90 ? -3.400 -4.920 8.332 1.00 97.69 90 ILE A CA 1
ATOM 689 C C . ILE A 1 90 ? -2.408 -4.151 9.213 1.00 97.69 90 ILE A C 1
ATOM 691 O O . ILE A 1 90 ? -1.253 -4.566 9.335 1.00 97.69 90 ILE A O 1
ATOM 695 N N . TYR A 1 91 ? -2.831 -3.045 9.832 1.00 97.50 91 TYR A N 1
ATOM 696 C CA . TYR A 1 91 ? -1.945 -2.266 10.699 1.00 97.50 91 TYR A CA 1
ATOM 697 C C . TYR A 1 91 ? -1.571 -3.011 11.987 1.00 97.50 91 TYR A C 1
ATOM 699 O O . TYR A 1 91 ? -0.428 -2.908 12.419 1.00 97.50 91 TYR A O 1
ATOM 707 N N . GLU A 1 92 ? -2.475 -3.793 12.582 1.00 96.62 92 GLU A N 1
ATOM 708 C CA . GLU A 1 92 ? -2.158 -4.647 13.738 1.00 96.62 92 GLU A CA 1
ATOM 709 C C . GLU A 1 92 ? -1.132 -5.719 13.355 1.00 96.62 92 GLU A C 1
ATOM 711 O O . GLU A 1 92 ? -0.159 -5.933 14.080 1.00 96.62 92 GLU A O 1
ATOM 716 N N . GLY A 1 93 ? -1.282 -6.321 12.170 1.00 96.69 93 GLY A N 1
ATOM 717 C CA . GLY A 1 93 ? -0.288 -7.231 11.609 1.00 96.69 93 GLY A CA 1
ATOM 718 C C . GLY A 1 93 ? 1.080 -6.565 11.446 1.00 96.69 93 GLY A C 1
ATOM 719 O O . GLY A 1 93 ? 2.082 -7.118 11.888 1.00 96.69 93 GLY A O 1
ATOM 720 N N . LEU A 1 94 ? 1.133 -5.353 10.882 1.00 96.19 94 LEU A N 1
ATOM 721 C CA . LEU A 1 94 ? 2.370 -4.567 10.775 1.00 96.19 94 LEU A CA 1
ATOM 722 C C . LEU A 1 94 ? 2.955 -4.185 12.144 1.00 96.19 94 LEU A C 1
ATOM 724 O O . LEU A 1 94 ? 4.174 -4.155 12.299 1.00 96.19 94 LEU A O 1
ATOM 728 N N . GLN A 1 95 ? 2.117 -3.909 13.146 1.00 95.94 95 GLN A N 1
ATOM 729 C CA . GLN A 1 95 ? 2.546 -3.592 14.511 1.00 95.94 95 GLN A CA 1
ATOM 730 C C . GLN A 1 95 ? 3.165 -4.808 15.214 1.00 95.94 95 GLN A C 1
ATOM 732 O O . GLN A 1 95 ? 4.124 -4.644 15.966 1.00 95.94 95 GLN A O 1
ATOM 737 N N . ALA A 1 96 ? 2.679 -6.018 14.943 1.00 95.88 96 ALA A N 1
ATOM 738 C CA . ALA A 1 96 ? 3.218 -7.258 15.506 1.00 95.88 96 ALA A CA 1
ATOM 739 C C . ALA A 1 96 ? 4.435 -7.814 14.739 1.00 95.88 96 ALA A C 1
ATOM 741 O O . ALA A 1 96 ? 5.188 -8.620 15.278 1.00 95.88 96 ALA A O 1
ATOM 742 N N . ASP A 1 97 ? 4.632 -7.391 13.490 1.00 94.00 97 ASP A N 1
ATOM 743 C CA . ASP A 1 97 ? 5.677 -7.904 12.603 1.00 94.00 97 ASP A CA 1
ATOM 744 C C . ASP A 1 97 ? 7.085 -7.462 13.043 1.00 94.00 97 ASP A C 1
ATOM 746 O O . ASP A 1 97 ? 7.402 -6.272 13.046 1.00 94.00 97 ASP A O 1
ATOM 750 N N . VAL A 1 98 ? 7.937 -8.413 13.426 1.00 92.31 98 VAL A N 1
ATOM 751 C CA . VAL A 1 98 ? 9.284 -8.146 13.961 1.00 92.31 98 VAL A CA 1
ATOM 752 C C . VAL A 1 98 ? 10.253 -7.566 12.929 1.00 92.31 98 VAL A C 1
ATOM 754 O O . VAL A 1 98 ? 11.268 -6.991 13.314 1.00 92.31 98 VAL A O 1
ATOM 757 N N . GLU A 1 99 ? 9.956 -7.702 11.633 1.00 90.38 99 GLU A N 1
ATOM 758 C CA . GLU A 1 99 ? 10.791 -7.155 10.558 1.00 90.38 99 GLU A CA 1
ATOM 759 C C . GLU A 1 99 ? 10.566 -5.650 10.357 1.00 90.38 99 GLU A C 1
ATOM 761 O O . GLU A 1 99 ? 11.377 -4.976 9.721 1.00 90.38 99 GLU A O 1
ATOM 766 N N . ILE A 1 100 ? 9.474 -5.106 10.905 1.00 92.06 100 ILE A N 1
ATOM 767 C CA . ILE A 1 100 ? 9.170 -3.679 10.830 1.00 92.06 100 ILE A CA 1
ATOM 768 C C . ILE A 1 100 ? 9.998 -2.922 11.878 1.00 92.06 100 ILE A C 1
ATOM 770 O O . ILE A 1 100 ? 9.852 -3.200 13.073 1.00 92.06 100 ILE A O 1
ATOM 774 N N . PRO A 1 101 ? 10.820 -1.936 11.469 1.00 92.62 101 PRO A N 1
ATOM 775 C CA . PRO A 1 101 ? 11.626 -1.144 12.390 1.00 92.62 101 PRO A CA 1
ATOM 776 C C . PRO A 1 101 ? 10.791 -0.456 13.470 1.00 92.62 101 PRO A C 1
ATOM 778 O O . PRO A 1 101 ? 9.721 0.087 13.193 1.00 92.62 101 PRO A O 1
ATOM 781 N N . GLU A 1 102 ? 11.321 -0.385 14.693 1.00 91.19 102 GLU A N 1
ATOM 782 C CA . GLU A 1 102 ? 10.647 0.287 15.815 1.00 91.19 102 GLU A CA 1
ATOM 783 C C . GLU A 1 102 ? 10.345 1.767 15.510 1.00 91.19 102 GLU A C 1
ATOM 785 O O . GLU A 1 102 ? 9.325 2.307 15.933 1.00 91.19 102 GLU A O 1
ATOM 790 N N . SER A 1 103 ? 11.186 2.411 14.692 1.00 91.75 103 SER A N 1
ATOM 791 C CA . SER A 1 103 ? 10.957 3.778 14.208 1.00 91.75 103 SER A CA 1
ATOM 792 C C . SER A 1 103 ? 9.647 3.937 13.431 1.00 91.75 103 SER A C 1
ATOM 794 O O . SER A 1 103 ? 9.035 5.002 13.488 1.00 91.75 103 SER A O 1
ATOM 796 N N . ASP A 1 104 ? 9.192 2.887 12.743 1.00 93.44 104 ASP A N 1
ATOM 797 C CA . ASP A 1 104 ? 7.966 2.904 11.942 1.00 93.44 104 ASP A CA 1
ATOM 798 C C . ASP A 1 104 ? 6.731 2.504 12.768 1.00 93.44 104 ASP A C 1
ATOM 800 O O . ASP A 1 104 ? 5.607 2.911 12.455 1.00 93.44 104 ASP A O 1
ATOM 804 N N . LYS A 1 105 ? 6.922 1.769 13.874 1.00 93.56 105 LYS A N 1
ATOM 805 C CA . LYS A 1 105 ? 5.847 1.334 14.787 1.00 93.56 105 LYS A CA 1
ATOM 806 C C . LYS A 1 105 ? 5.084 2.505 15.391 1.00 93.56 105 LYS A C 1
ATOM 808 O O . LYS A 1 105 ? 3.863 2.443 15.511 1.00 93.56 105 LYS A O 1
ATOM 813 N N . ALA A 1 106 ? 5.770 3.599 15.724 1.00 94.50 106 ALA A N 1
ATOM 814 C CA . ALA A 1 106 ? 5.117 4.794 16.259 1.00 94.50 106 ALA A CA 1
ATOM 815 C C . ALA A 1 106 ? 4.087 5.375 15.272 1.00 94.50 106 ALA A C 1
ATOM 817 O O . ALA A 1 106 ? 2.971 5.726 15.659 1.00 94.50 106 ALA A O 1
ATOM 818 N N . TRP A 1 107 ? 4.426 5.427 13.981 1.00 94.31 107 TRP A N 1
ATOM 819 C CA . TRP A 1 107 ? 3.501 5.881 12.942 1.00 94.31 107 TRP A CA 1
ATOM 820 C C . TRP A 1 107 ? 2.338 4.896 12.739 1.00 94.31 107 TRP A C 1
ATOM 822 O O . TRP A 1 107 ? 1.191 5.330 12.608 1.00 94.31 107 TRP A O 1
ATOM 832 N N . ILE A 1 108 ? 2.597 3.583 12.784 1.00 95.81 108 ILE A N 1
ATOM 833 C CA . ILE A 1 108 ? 1.556 2.542 12.700 1.00 95.81 108 ILE A CA 1
ATOM 834 C C . ILE A 1 108 ? 0.566 2.660 13.869 1.00 95.81 108 ILE A C 1
ATOM 836 O O . ILE A 1 108 ? -0.647 2.635 13.653 1.00 95.81 108 ILE A O 1
ATOM 840 N N . ALA A 1 109 ? 1.058 2.866 15.092 1.00 94.62 109 ALA A N 1
ATOM 841 C CA . ALA A 1 109 ? 0.224 3.055 16.277 1.00 94.62 109 ALA A CA 1
ATOM 842 C C . ALA A 1 109 ? -0.712 4.270 16.143 1.00 94.62 109 ALA A C 1
ATOM 844 O O . ALA A 1 109 ? -1.893 4.180 16.487 1.00 94.62 109 ALA A O 1
ATOM 845 N N . ILE A 1 110 ? -0.228 5.378 15.567 1.00 95.12 110 ILE A N 1
ATOM 846 C CA . ILE A 1 110 ? -1.062 6.554 15.264 1.00 95.12 110 ILE A CA 1
ATOM 847 C C . ILE A 1 110 ? -2.174 6.190 14.269 1.00 95.12 110 ILE A C 1
ATOM 849 O O . ILE A 1 110 ? -3.324 6.595 14.454 1.00 95.12 110 ILE A O 1
ATOM 853 N N . LYS A 1 111 ? -1.868 5.407 13.225 1.00 95.12 111 LYS A N 1
ATOM 854 C CA . LYS A 1 111 ? -2.885 4.948 12.263 1.00 95.12 111 LYS A CA 1
ATOM 855 C C . LYS A 1 111 ? -3.942 4.061 12.921 1.00 95.12 111 LYS A C 1
ATOM 857 O O . LYS A 1 111 ? -5.128 4.267 12.675 1.00 95.12 111 LYS A O 1
ATOM 862 N N . LEU A 1 112 ? -3.540 3.137 13.792 1.00 94.12 112 LEU A N 1
ATOM 863 C CA . LEU A 1 112 ? -4.462 2.276 14.543 1.00 94.12 112 LEU A CA 1
ATOM 864 C C . LEU A 1 112 ? -5.393 3.060 15.472 1.00 94.12 112 LEU A C 1
ATOM 866 O O . LEU A 1 112 ? -6.592 2.771 15.532 1.00 94.12 112 LEU A O 1
ATOM 870 N N . ALA A 1 113 ? -4.862 4.064 16.172 1.00 93.31 113 ALA A N 1
ATOM 871 C CA . ALA A 1 113 ? -5.667 4.938 17.019 1.00 93.31 113 ALA A CA 1
ATOM 872 C C . ALA A 1 113 ? -6.754 5.649 16.193 1.00 93.31 113 ALA A C 1
ATOM 874 O O . ALA A 1 113 ? -7.936 5.536 16.514 1.00 93.31 113 ALA A O 1
ATOM 875 N N . GLY A 1 114 ? -6.379 6.254 15.059 1.00 91.56 114 GLY A N 1
ATOM 876 C CA . GLY A 1 114 ? -7.328 6.941 14.174 1.00 91.56 114 GLY A CA 1
ATOM 877 C C . GLY A 1 114 ? -8.418 6.032 13.589 1.00 91.56 114 GLY A C 1
ATOM 878 O O . GLY A 1 114 ? -9.559 6.459 13.430 1.00 91.56 114 GLY A O 1
ATOM 879 N N . LEU A 1 115 ? -8.114 4.757 13.317 1.00 89.88 115 LEU A N 1
ATOM 880 C CA . LEU A 1 115 ? -9.119 3.784 12.862 1.00 89.88 115 LEU A CA 1
ATOM 881 C C . LEU A 1 115 ? -10.140 3.420 13.942 1.00 89.88 115 LEU A C 1
ATOM 883 O O . LEU A 1 115 ? -11.293 3.133 13.624 1.00 89.88 115 LEU A O 1
ATOM 887 N N . THR A 1 116 ? -9.724 3.432 15.209 1.00 82.06 116 THR A N 1
ATOM 888 C CA . THR A 1 116 ? -10.617 3.166 16.347 1.00 82.06 116 THR A CA 1
ATOM 889 C C . THR A 1 116 ? -11.685 4.250 16.449 1.00 82.06 116 THR A C 1
ATOM 891 O O . THR A 1 116 ? -12.859 3.954 16.644 1.00 82.06 116 THR A O 1
ATOM 894 N N . GLU A 1 117 ? -11.285 5.504 16.251 1.00 80.31 117 GLU A N 1
ATOM 895 C CA . GLU A 1 117 ? -12.189 6.654 16.260 1.00 80.31 117 GLU A CA 1
ATOM 896 C C . GLU A 1 117 ? -13.112 6.666 15.033 1.00 80.31 117 GLU A C 1
ATOM 898 O O . GLU A 1 117 ? -14.306 6.934 15.159 1.00 80.31 117 GLU A O 1
ATOM 903 N N . ALA A 1 118 ? -12.583 6.329 13.851 1.00 77.75 118 ALA A N 1
ATOM 904 C CA . ALA A 1 118 ? -13.354 6.305 12.609 1.00 77.75 118 ALA A CA 1
ATOM 905 C C . ALA A 1 118 ? -14.428 5.203 12.588 1.00 77.75 118 ALA A C 1
ATOM 907 O O . ALA A 1 118 ? -15.553 5.462 12.166 1.00 77.75 118 ALA A O 1
ATOM 908 N N . GLY A 1 119 ? -14.110 3.999 13.079 1.00 68.88 119 GLY A N 1
ATOM 909 C CA . GLY A 1 119 ? -15.056 2.879 13.153 1.00 68.88 119 GLY A CA 1
ATOM 910 C C . GLY A 1 119 ? -16.095 2.991 14.277 1.00 68.88 119 GLY A C 1
ATOM 911 O O . GLY A 1 119 ? -17.082 2.263 14.262 1.00 68.88 119 GLY A O 1
ATOM 912 N N . ALA A 1 120 ? -15.893 3.889 15.248 1.00 61.03 120 ALA A N 1
ATOM 913 C CA . ALA A 1 120 ? -16.825 4.131 16.353 1.00 61.03 120 ALA A CA 1
ATOM 914 C C . ALA A 1 120 ? -17.911 5.175 16.029 1.00 61.03 120 ALA A C 1
ATOM 916 O O . ALA A 1 120 ? -18.807 5.403 16.845 1.00 61.03 120 ALA A O 1
ATOM 917 N N . LYS A 1 121 ? -17.829 5.838 14.868 1.00 56.34 121 LYS A N 1
ATOM 918 C CA . LYS A 1 121 ? -18.808 6.841 14.447 1.00 56.34 121 LYS A CA 1
ATOM 919 C C . LYS A 1 121 ? -20.019 6.136 13.802 1.00 56.34 121 LYS A C 1
ATOM 921 O O . LYS A 1 121 ? -19.807 5.419 12.826 1.00 56.34 121 LYS A O 1
ATOM 926 N N . PRO A 1 122 ? -21.239 6.292 14.357 1.00 51.03 122 PRO A N 1
ATOM 927 C CA . PRO A 1 122 ? -22.447 5.624 13.866 1.00 51.03 122 PRO A CA 1
ATOM 928 C C . PRO A 1 122 ? -22.916 6.149 12.506 1.00 51.03 122 PRO A C 1
ATOM 930 O O . PRO A 1 122 ? -22.593 7.315 12.169 1.00 51.03 122 PRO A O 1
#

Mean predicted aligned error: 4.5 Å

Radius of gyration: 15.99 Å; Cα contacts (8 Å, |Δi|>4): 120; chains: 1; bounding box: 38×33×38 Å

Nearest PDB structures (foldseek):
  4zlh-assembly1_A  TM=7.807E-01  e=3.227E-02  Esche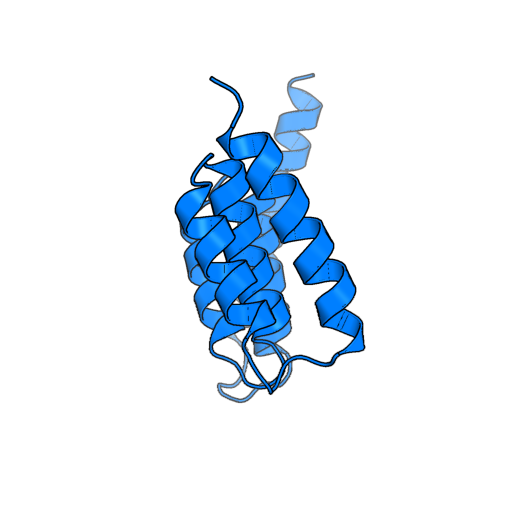richia coli O157:H7
  2vgx-assembly1_B  TM=7.147E-01  e=4.844E-02  Yersinia enterocolitica
  1ihg-assembly1_A  TM=7.169E-01  e=9.863E-02  Bos taurus
  6hft-assembly1_A  TM=7.523E-01  e=1.695E+00  Saccharomyces cerevisiae
  7kdt-assembly1_A  TM=6.798E-01  e=4.229E+00  Homo sapiens

Sequence (122 aa):
EIAHADRQANKLDEALAGYGRVYDRLAKDSPLAPLVLLALGQTNEVKGDLDKALSFYEKVASLPGFTLLGKTGLARVHVERQQWAEARAIYEGLQADVEIPESDKAWIAIKLAGLTEAGAKP

Foldseek 3Di:
DVVVVVVLLVVLVVQLVVLVVVQVPDDPPHPCNLVSLLSNLVSCVVNVVLVSNLVSLVVQCPDPPRVVVSLQSNLVSCVVVVVLVSSLVSLVCLLPDPVRDPVCNVVSVVVNVVSVVSVPDD